Protein AF-A0AAW2YE95-F1 (afdb_monomer)

Radius of gyration: 25.08 Å; Cα contacts (8 Å, |Δi|>4): 98; chains: 1; bounding box: 69×24×57 Å

Foldseek 3Di:
DVVVVVVVVVVVVVVVVVVVVVVVVVVPPPPPDDPLDPVVQVPPPVQPQAAEEEDDDDCVFPVVVCVVPVCCCPDPNVVLVVVNVCQVPGPNYDPDPVSHSYYHYRGGDD

Secondary structure (DSSP, 8-state):
-HHHHHHHHHHHHHHHHHHHHHHHHHHH------TT-TTTTSSS-HHHH--EEE----GGGTHHHHHH-GGGGTSTTHHHHHHHHHHHHSTTEES-GGG-SEEE------

pLDDT: mean 81.04, std 15.97, range [46.75, 97.88]

InterPro domains:
  IPR004263 Exostosin-like [PTHR11062] (40-108)
  IPR040911 Exostosin, GT47 domain [PF03016] (49-110)

Sequence (110 aa):
MRNRRWVFAVVLFLALCLRIEAFKFHRTQRTERISGSAGDVLEDDPVGRLKVFVYELPSKYNKKILQKDPRCLTHMFAAEIYMHRFLLSSAVRTLNPEEADWFYTPVYTT

Solvent-accessible surface area (backbone atoms only — not comparable to full-atom values): 6684 Å² total; per-residue (Å²): 122,70,69,64,56,53,54,53,52,52,53,52,49,51,55,50,52,54,52,50,53,56,53,54,57,67,69,65,73,68,76,80,77,59,89,89,40,75,70,68,53,53,77,83,48,54,89,82,63,46,20,34,22,68,58,90,67,66,50,80,41,30,64,49,46,47,71,74,41,65,59,40,72,78,43,98,47,17,63,57,56,49,48,46,55,47,47,77,72,39,91,42,47,39,90,51,69,92,70,37,74,40,81,45,77,67,67,62,66,133

Mean predicted aligned error: 13.9 Å

Organism: NCBI:txid2727402

Structure (mmCIF, N/CA/C/O backbone):
data_AF-A0AAW2YE95-F1
#
_entry.id   AF-A0AAW2YE95-F1
#
loop_
_atom_site.group_PDB
_atom_site.id
_atom_site.type_symbol
_atom_site.label_atom_id
_atom_site.label_alt_id
_atom_site.label_comp_id
_atom_site.label_asym_id
_atom_site.label_entity_id
_atom_site.label_seq_id
_atom_site.pdbx_PDB_ins_code
_atom_site.Cartn_x
_atom_site.Cartn_y
_atom_site.Cartn_z
_atom_site.occupancy
_atom_site.B_iso_or_equiv
_atom_site.auth_seq_id
_atom_site.auth_comp_id
_atom_site.auth_asym_id
_atom_site.auth_atom_id
_atom_site.pdbx_PDB_model_num
ATOM 1 N N . MET A 1 1 ? 54.456 -7.135 42.064 1.00 54.88 1 MET A N 1
ATOM 2 C CA . MET A 1 1 ? 54.438 -6.979 40.584 1.00 54.88 1 MET A CA 1
ATOM 3 C C . MET A 1 1 ? 53.829 -8.158 39.805 1.00 54.88 1 MET A C 1
ATOM 5 O O . MET A 1 1 ? 53.437 -7.951 38.662 1.00 54.88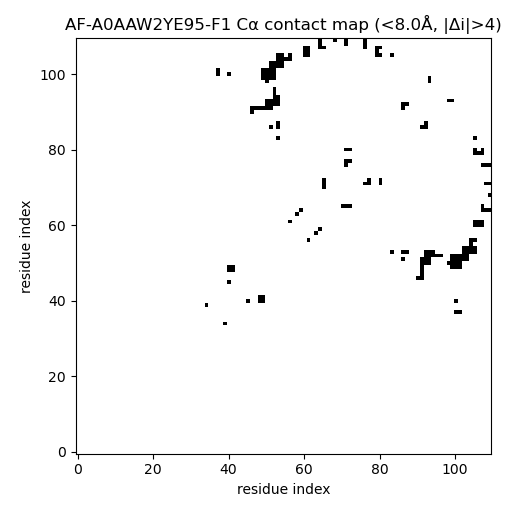 1 MET A O 1
ATOM 9 N N . ARG A 1 2 ? 53.700 -9.368 40.380 1.00 60.50 2 ARG A N 1
ATOM 10 C CA . ARG A 1 2 ? 53.168 -10.560 39.686 1.00 60.50 2 ARG A CA 1
ATOM 11 C C . ARG A 1 2 ? 51.655 -10.491 39.406 1.00 60.50 2 ARG A C 1
ATOM 13 O O . ARG A 1 2 ? 51.249 -10.752 38.284 1.00 60.50 2 ARG A O 1
ATOM 20 N N . ASN A 1 3 ? 50.846 -10.015 40.353 1.00 64.38 3 ASN A N 1
ATOM 21 C CA . ASN A 1 3 ? 49.376 -10.025 40.231 1.00 64.38 3 ASN A CA 1
ATOM 22 C C . ASN A 1 3 ? 48.837 -9.017 39.198 1.00 64.38 3 ASN A C 1
ATOM 24 O O . ASN A 1 3 ? 47.863 -9.299 38.512 1.00 64.38 3 ASN A O 1
ATOM 28 N N . ARG A 1 4 ? 49.513 -7.873 39.013 1.00 69.12 4 ARG A N 1
ATOM 29 C CA . ARG A 1 4 ? 49.098 -6.844 38.043 1.00 69.12 4 ARG A CA 1
ATOM 30 C C . ARG A 1 4 ? 49.212 -7.336 36.595 1.00 69.12 4 ARG A C 1
ATOM 32 O O . ARG A 1 4 ? 48.366 -7.011 35.774 1.00 69.12 4 ARG A O 1
ATOM 39 N N . ARG A 1 5 ? 50.226 -8.156 36.291 1.00 76.25 5 ARG A N 1
ATOM 40 C CA . ARG A 1 5 ? 50.428 -8.739 34.952 1.00 76.25 5 ARG A CA 1
ATOM 41 C C . ARG A 1 5 ? 49.319 -9.721 34.561 1.00 76.25 5 ARG A C 1
ATOM 43 O O . ARG A 1 5 ? 48.896 -9.707 33.413 1.00 76.25 5 ARG A O 1
ATOM 50 N N . TRP A 1 6 ? 48.817 -10.509 35.511 1.00 74.94 6 TRP A N 1
ATOM 51 C CA . TRP A 1 6 ? 47.719 -11.451 35.269 1.00 74.94 6 TRP A CA 1
ATOM 52 C C . TRP A 1 6 ? 46.393 -10.748 34.994 1.00 74.94 6 TRP A C 1
ATOM 54 O O . TRP A 1 6 ? 45.687 -11.132 34.070 1.00 74.94 6 TRP A O 1
ATOM 64 N N . VAL A 1 7 ? 46.094 -9.669 35.724 1.00 83.19 7 VAL A N 1
ATOM 65 C CA . VAL A 1 7 ? 44.888 -8.864 35.473 1.00 83.19 7 VAL A CA 1
ATOM 66 C C . VAL A 1 7 ? 44.914 -8.273 34.062 1.00 83.19 7 VAL A C 1
ATOM 68 O O . VAL A 1 7 ? 43.934 -8.393 33.334 1.00 83.19 7 VAL A O 1
ATOM 71 N N . PHE A 1 8 ? 46.050 -7.712 33.632 1.00 82.38 8 PHE A N 1
ATOM 72 C CA . PHE A 1 8 ? 46.188 -7.207 32.263 1.00 82.38 8 PHE A CA 1
ATOM 73 C C . PHE A 1 8 ? 46.041 -8.309 31.207 1.00 82.38 8 PHE A C 1
ATOM 75 O O . PHE A 1 8 ? 45.382 -8.081 30.198 1.00 82.38 8 PHE A O 1
ATOM 82 N N . ALA A 1 9 ? 46.595 -9.501 31.442 1.00 84.88 9 ALA A N 1
ATOM 83 C CA . ALA A 1 9 ? 46.453 -10.628 30.520 1.00 84.88 9 ALA A CA 1
ATOM 84 C C . ALA A 1 9 ? 44.992 -11.092 30.387 1.00 84.88 9 ALA A C 1
ATOM 86 O O . ALA A 1 9 ? 44.525 -11.323 29.275 1.00 84.88 9 ALA A O 1
ATOM 87 N N . VAL A 1 10 ? 44.252 -11.166 31.499 1.00 86.88 10 VAL A N 1
ATOM 88 C CA . VAL A 1 10 ? 42.831 -11.551 31.506 1.00 86.88 10 VAL A CA 1
ATOM 89 C C . VAL A 1 10 ? 41.967 -10.507 30.797 1.00 86.88 10 VAL A C 1
ATOM 91 O O . VAL A 1 10 ? 41.123 -10.869 29.983 1.00 86.88 10 VAL A O 1
ATOM 94 N N . VAL A 1 11 ? 42.200 -9.214 31.045 1.00 86.12 11 VAL A N 1
ATOM 95 C CA . VAL A 1 11 ? 41.462 -8.131 30.371 1.00 86.12 11 VAL A CA 1
ATOM 96 C C . VAL A 1 11 ? 41.748 -8.121 28.869 1.00 86.12 11 VAL A C 1
ATOM 98 O O . VAL A 1 11 ? 40.819 -7.994 28.073 1.00 86.12 11 VAL A O 1
ATOM 101 N N . LEU A 1 12 ? 43.010 -8.306 28.465 1.00 86.19 12 LEU A N 1
ATOM 102 C CA . LEU A 1 12 ? 43.383 -8.376 27.052 1.00 86.19 12 LEU A CA 1
ATOM 103 C C . LEU A 1 12 ? 42.734 -9.587 26.365 1.00 86.19 12 LEU A C 1
ATOM 105 O O . LEU A 1 12 ? 42.234 -9.461 25.251 1.00 86.19 12 LEU A O 1
ATOM 109 N N . PHE A 1 13 ? 42.699 -10.736 27.045 1.00 84.44 13 PHE A N 1
ATOM 110 C CA . PHE A 1 13 ? 42.062 -11.953 26.547 1.00 84.44 13 PHE A CA 1
ATOM 111 C C . PHE A 1 13 ? 40.546 -11.784 26.394 1.00 84.44 13 PHE A C 1
ATOM 113 O O . PHE A 1 13 ? 40.011 -12.081 25.331 1.00 84.44 13 PHE A O 1
ATOM 120 N N . LEU A 1 14 ? 39.860 -11.220 27.396 1.00 82.19 14 LEU A N 1
ATOM 121 C CA . LEU A 1 14 ? 38.426 -10.918 27.322 1.00 82.19 14 LEU A CA 1
ATOM 122 C C . LEU A 1 14 ? 38.104 -9.930 26.192 1.00 82.19 14 LEU A C 1
ATOM 124 O O . LEU A 1 14 ? 37.151 -10.144 25.446 1.00 82.19 14 LEU A O 1
ATOM 128 N N . ALA A 1 15 ? 38.920 -8.888 26.010 1.00 80.62 15 ALA A N 1
ATOM 129 C CA . ALA A 1 15 ? 38.770 -7.953 24.897 1.00 80.62 15 ALA A CA 1
ATOM 130 C C . ALA A 1 15 ? 38.972 -8.637 23.531 1.00 80.62 15 ALA A C 1
ATOM 132 O O . ALA A 1 15 ? 38.253 -8.328 22.577 1.00 80.62 15 ALA A O 1
ATOM 133 N N . LEU A 1 16 ? 39.908 -9.590 23.437 1.00 78.81 16 LEU A N 1
ATOM 134 C CA . LEU A 1 16 ? 40.109 -10.396 22.232 1.00 78.81 16 LEU A CA 1
ATOM 135 C C . LEU A 1 16 ? 38.909 -11.313 21.958 1.00 78.81 16 LEU A C 1
ATOM 137 O O . LEU A 1 16 ? 38.431 -11.362 20.828 1.00 78.81 16 LEU A O 1
ATOM 141 N N . CYS A 1 17 ? 38.379 -11.989 22.980 1.00 76.69 17 CYS A N 1
ATOM 142 C CA . CYS A 1 17 ? 37.194 -12.839 22.858 1.00 76.69 17 CYS A CA 1
ATOM 143 C C . CYS A 1 17 ? 35.963 -12.042 22.398 1.00 76.69 17 CYS A C 1
ATOM 145 O O . CYS A 1 17 ? 35.274 -12.471 21.476 1.00 76.69 17 CYS A O 1
ATOM 147 N N . LEU A 1 18 ? 35.733 -10.849 22.962 1.00 71.69 18 LEU A N 1
ATOM 148 C CA . LEU A 1 18 ? 34.632 -9.965 22.556 1.00 71.69 18 LEU A CA 1
ATOM 149 C C . LEU A 1 18 ? 34.763 -9.491 21.097 1.00 71.69 18 LEU A C 1
ATOM 151 O O . LEU A 1 18 ? 33.766 -9.399 20.383 1.00 71.69 18 LEU A O 1
ATOM 155 N N . ARG A 1 19 ? 35.988 -9.232 20.619 1.00 68.81 19 ARG A N 1
ATOM 156 C CA . ARG A 1 19 ? 36.253 -8.893 19.208 1.00 68.81 19 ARG A CA 1
ATOM 157 C C . ARG A 1 19 ? 35.948 -10.061 18.265 1.00 68.81 19 ARG A C 1
ATOM 159 O O . ARG A 1 19 ? 35.423 -9.832 17.178 1.00 68.81 19 ARG A O 1
ATOM 166 N N . ILE A 1 20 ? 36.268 -11.291 18.671 1.00 65.88 20 ILE A N 1
ATOM 167 C CA . ILE A 1 20 ? 36.026 -12.502 17.870 1.00 65.88 20 ILE A CA 1
ATOM 168 C C . ILE A 1 20 ? 34.522 -12.786 17.749 1.00 65.88 20 ILE A C 1
ATOM 170 O O . ILE A 1 20 ? 34.047 -13.062 16.647 1.00 65.88 20 ILE A O 1
ATOM 174 N N . GLU A 1 21 ? 33.771 -12.674 18.847 1.00 60.25 21 GLU A N 1
ATOM 175 C CA . GLU A 1 21 ? 32.306 -12.820 18.854 1.00 60.25 21 GLU A CA 1
ATOM 176 C C . GLU A 1 21 ? 31.628 -11.775 17.951 1.00 60.25 21 GLU A C 1
ATOM 178 O O . GLU A 1 21 ? 30.831 -12.128 17.078 1.00 60.25 21 GLU A O 1
ATOM 183 N N . ALA A 1 22 ? 32.020 -10.498 18.057 1.00 59.00 22 ALA A N 1
ATOM 184 C CA . ALA A 1 22 ? 31.486 -9.431 17.206 1.00 59.00 22 ALA A CA 1
ATOM 185 C C . ALA A 1 22 ? 31.770 -9.661 15.706 1.00 59.00 22 ALA A C 1
ATOM 187 O O . ALA A 1 22 ? 30.919 -9.400 14.854 1.00 59.00 22 ALA A O 1
ATOM 188 N N . PHE A 1 23 ? 32.947 -10.198 15.369 1.00 57.16 23 PHE A N 1
ATOM 189 C CA . PHE A 1 23 ? 33.311 -10.518 13.987 1.00 57.16 23 PHE A CA 1
ATOM 190 C C . PHE A 1 23 ? 32.553 -11.741 13.438 1.00 57.16 23 PHE A C 1
ATOM 192 O O . PHE A 1 23 ? 32.133 -11.739 12.278 1.00 57.16 23 PHE A O 1
ATOM 199 N N . LYS A 1 24 ? 32.325 -12.776 14.262 1.00 58.84 24 LYS A N 1
ATOM 200 C CA . LYS A 1 24 ? 31.495 -13.937 13.890 1.00 58.84 24 LYS A CA 1
ATOM 201 C C . LYS A 1 24 ? 30.043 -13.542 13.626 1.00 58.84 24 LYS A C 1
ATOM 203 O O . LYS A 1 24 ? 29.453 -14.033 12.661 1.00 58.84 24 LYS A O 1
ATOM 208 N N . PHE A 1 25 ? 29.489 -12.639 14.436 1.00 50.25 25 PHE A N 1
ATOM 209 C CA . PHE A 1 25 ? 28.122 -12.153 14.260 1.00 50.25 25 PHE A CA 1
ATOM 210 C C . PHE A 1 25 ? 27.943 -11.441 12.911 1.00 50.25 25 PHE A C 1
ATOM 212 O O . PHE A 1 25 ? 27.003 -11.740 12.176 1.00 50.25 25 PHE A O 1
ATOM 219 N N . HIS A 1 26 ? 28.903 -10.600 12.508 1.00 51.84 26 HIS A N 1
ATOM 220 C CA . HIS A 1 26 ? 28.824 -9.889 11.229 1.00 51.84 26 HIS A CA 1
ATOM 221 C C . HIS A 1 26 ? 28.878 -10.826 10.005 1.00 51.84 26 HIS A C 1
ATOM 223 O O . HIS A 1 26 ? 28.259 -10.542 8.980 1.00 51.84 26 HIS A O 1
ATOM 229 N N . ARG A 1 27 ? 29.583 -11.963 10.091 1.00 51.00 27 ARG A N 1
ATOM 230 C CA . ARG A 1 27 ? 29.732 -12.897 8.958 1.00 51.00 27 ARG A CA 1
ATOM 231 C C . ARG A 1 27 ? 28.537 -13.844 8.764 1.00 51.00 27 ARG A C 1
ATOM 233 O O . ARG A 1 27 ? 28.473 -14.512 7.736 1.00 51.00 27 ARG A O 1
ATOM 240 N N . THR A 1 28 ? 27.607 -13.910 9.721 1.00 49.69 28 THR A N 1
ATOM 241 C CA . THR A 1 28 ? 26.529 -14.923 9.733 1.00 49.69 28 THR A CA 1
ATOM 242 C C . THR A 1 28 ? 25.191 -14.413 9.184 1.00 49.69 28 THR A C 1
ATOM 244 O O . THR A 1 28 ? 24.319 -15.219 8.877 1.00 49.69 28 THR A O 1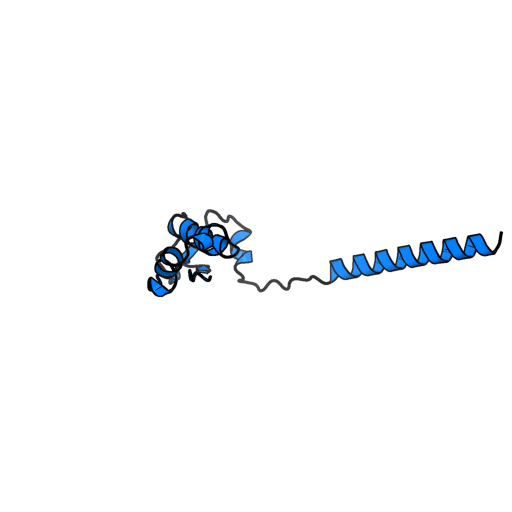
ATOM 247 N N . GLN A 1 29 ? 25.029 -13.111 8.924 1.00 48.34 29 GLN A N 1
ATOM 248 C CA . GLN A 1 29 ? 23.955 -12.646 8.035 1.00 48.34 29 GLN A CA 1
ATOM 249 C C . GLN A 1 29 ? 24.384 -12.770 6.571 1.00 48.34 29 GLN A C 1
ATOM 251 O O . GLN A 1 29 ? 24.612 -11.788 5.870 1.00 48.34 29 GLN A O 1
ATOM 256 N N . ARG A 1 30 ? 24.493 -14.008 6.084 1.00 46.75 30 ARG A N 1
ATOM 257 C CA . ARG A 1 30 ? 24.340 -14.249 4.651 1.00 46.75 30 ARG A CA 1
ATOM 258 C C . ARG A 1 30 ? 22.837 -14.298 4.400 1.00 46.75 30 ARG A C 1
ATOM 260 O O . ARG A 1 30 ? 22.220 -15.343 4.564 1.00 46.75 30 ARG A O 1
ATOM 267 N N . THR A 1 31 ? 22.243 -13.160 4.061 1.00 56.50 31 THR A N 1
ATOM 268 C CA . THR A 1 31 ? 20.900 -13.139 3.482 1.00 56.50 31 THR A CA 1
ATOM 269 C C . THR A 1 31 ? 21.004 -13.898 2.165 1.00 56.50 31 THR A C 1
ATOM 271 O O . THR A 1 31 ? 21.616 -13.408 1.215 1.00 56.50 31 THR A O 1
ATOM 274 N N . GLU A 1 32 ? 20.529 -15.140 2.127 1.00 57.59 32 GLU A N 1
ATOM 275 C CA . GLU A 1 32 ? 20.426 -15.882 0.875 1.00 57.59 32 GLU A CA 1
ATOM 276 C C . GLU A 1 32 ? 19.448 -15.114 -0.015 1.00 57.59 32 GLU A C 1
ATOM 278 O O . GLU A 1 32 ? 18.247 -15.065 0.249 1.00 57.59 32 GLU A O 1
ATOM 283 N N . ARG A 1 33 ? 19.982 -14.404 -1.016 1.00 57.88 33 ARG A N 1
ATOM 284 C CA . ARG A 1 33 ? 19.150 -13.726 -2.005 1.00 57.88 33 ARG A CA 1
ATOM 285 C C . ARG A 1 33 ? 18.509 -14.800 -2.870 1.00 57.88 33 ARG A C 1
ATOM 287 O O . ARG A 1 33 ? 19.200 -15.577 -3.526 1.00 57.88 33 ARG A O 1
ATOM 294 N N . ILE A 1 34 ? 17.185 -14.832 -2.849 1.00 63.62 34 ILE A N 1
ATOM 295 C CA . ILE A 1 34 ? 16.397 -15.633 -3.775 1.00 63.62 34 ILE A CA 1
ATOM 296 C C . ILE A 1 34 ? 16.409 -14.873 -5.098 1.00 63.62 34 ILE A C 1
ATOM 298 O O . ILE A 1 34 ? 15.911 -13.753 -5.156 1.00 63.62 34 ILE A O 1
ATOM 302 N N . SER A 1 35 ? 17.011 -15.460 -6.130 1.00 60.41 35 SER A N 1
ATOM 303 C CA . SER A 1 35 ? 16.979 -14.889 -7.478 1.00 60.41 35 SER A CA 1
ATOM 304 C C . SER A 1 35 ? 15.525 -14.769 -7.947 1.00 60.41 35 SER A C 1
ATOM 306 O O . SER A 1 35 ? 14.767 -15.735 -7.845 1.00 60.41 35 SER A O 1
ATOM 308 N N . GLY A 1 36 ? 15.134 -13.578 -8.406 1.00 62.69 36 GLY A N 1
ATOM 309 C CA . GLY A 1 36 ? 13.746 -13.228 -8.727 1.00 62.69 36 GLY A CA 1
ATOM 310 C C . GLY A 1 36 ? 12.965 -12.620 -7.555 1.00 62.69 36 GLY A C 1
ATOM 311 O O . GLY A 1 36 ? 11.742 -12.525 -7.615 1.00 62.69 36 GLY A O 1
ATOM 312 N N . SER A 1 37 ? 13.643 -12.229 -6.471 1.00 66.75 37 SER A N 1
ATOM 313 C CA . SER A 1 37 ? 13.023 -11.507 -5.355 1.00 66.75 37 SER A CA 1
ATOM 314 C C . SER A 1 37 ? 12.756 -10.045 -5.720 1.00 66.75 37 SER A C 1
ATOM 316 O O . SER A 1 37 ? 13.457 -9.460 -6.539 1.00 66.75 37 SER A O 1
ATOM 318 N N . ALA A 1 38 ? 11.797 -9.407 -5.043 1.00 62.84 38 ALA A N 1
ATOM 319 C CA . ALA A 1 38 ? 11.465 -7.990 -5.226 1.00 62.84 38 ALA A CA 1
ATOM 320 C C . ALA A 1 38 ? 12.674 -7.040 -5.065 1.00 62.84 38 ALA A C 1
ATOM 322 O O . ALA A 1 38 ? 12.668 -5.939 -5.607 1.00 62.84 38 ALA A O 1
ATOM 323 N N . GLY A 1 39 ? 13.721 -7.465 -4.344 1.00 61.75 39 GLY A N 1
ATOM 324 C CA . GLY A 1 39 ? 14.978 -6.719 -4.230 1.00 61.75 39 GLY A CA 1
ATOM 325 C C . GLY A 1 39 ? 15.759 -6.605 -5.545 1.00 61.75 39 GLY A C 1
ATOM 326 O O . GLY A 1 39 ? 16.405 -5.584 -5.760 1.00 61.75 39 GLY A O 1
ATOM 327 N N . ASP A 1 40 ? 15.639 -7.589 -6.441 1.00 65.06 40 ASP A N 1
ATOM 328 C CA . ASP A 1 40 ? 16.338 -7.616 -7.733 1.00 65.06 40 ASP A CA 1
ATOM 329 C C . ASP A 1 40 ? 15.739 -6.589 -8.721 1.00 65.06 40 ASP A C 1
ATOM 331 O O . ASP A 1 40 ? 16.413 -6.127 -9.636 1.00 65.06 40 ASP A O 1
ATOM 335 N N . VAL A 1 41 ? 14.482 -6.173 -8.515 1.00 63.47 41 VAL A N 1
ATOM 336 C CA . VAL A 1 41 ? 13.781 -5.167 -9.341 1.00 63.47 41 VAL A CA 1
ATOM 337 C C . VAL A 1 41 ? 14.291 -3.742 -9.068 1.00 63.47 41 VAL A C 1
ATOM 339 O O . VAL A 1 41 ? 14.162 -2.856 -9.912 1.00 63.47 41 VAL A O 1
ATOM 342 N N . LEU A 1 42 ? 14.881 -3.506 -7.891 1.00 61.56 42 LEU A N 1
ATOM 343 C CA . LEU A 1 42 ? 15.281 -2.175 -7.421 1.00 61.56 42 LEU A CA 1
ATOM 344 C C . LEU A 1 42 ? 16.735 -1.798 -7.756 1.00 61.56 42 LEU A C 1
ATOM 346 O O . LEU A 1 42 ? 17.077 -0.623 -7.625 1.00 61.56 42 LEU A O 1
ATOM 350 N N . GLU A 1 43 ? 17.591 -2.750 -8.153 1.00 58.81 43 GLU A N 1
ATOM 351 C CA . GLU A 1 43 ? 19.041 -2.518 -8.306 1.00 58.81 43 GLU A CA 1
ATOM 352 C C . GLU A 1 43 ? 19.430 -1.768 -9.603 1.00 58.81 43 GLU A C 1
ATOM 354 O O . GLU A 1 43 ? 20.495 -1.154 -9.626 1.00 58.81 43 GLU A O 1
ATOM 359 N N . ASP A 1 44 ? 18.567 -1.713 -10.631 1.00 56.59 44 ASP A N 1
ATOM 360 C CA . ASP A 1 4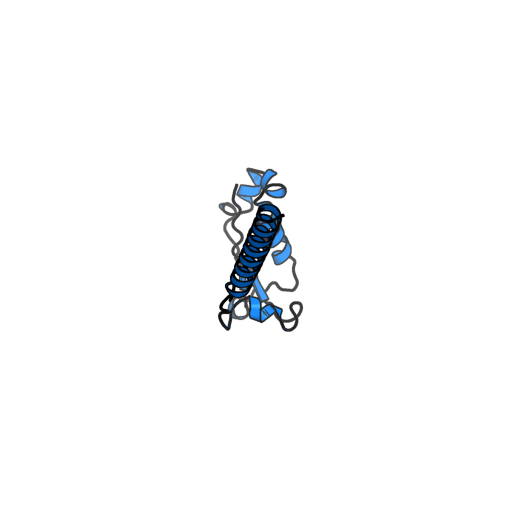4 ? 18.956 -1.178 -11.955 1.00 56.59 44 ASP A CA 1
ATOM 361 C C . ASP A 1 44 ? 18.409 0.219 -12.322 1.00 56.59 44 ASP A C 1
ATOM 363 O O . ASP A 1 44 ? 19.075 0.943 -13.054 1.00 56.59 44 ASP A O 1
ATOM 367 N N . ASP A 1 45 ? 17.212 0.599 -11.866 1.00 57.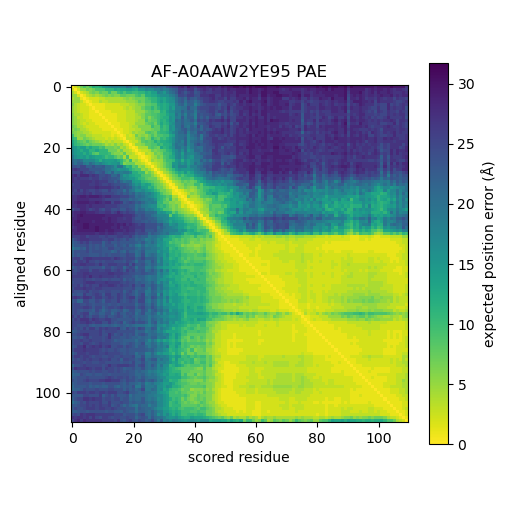41 45 ASP A N 1
ATOM 368 C CA . ASP A 1 45 ? 16.579 1.931 -12.001 1.00 57.41 45 ASP A CA 1
ATOM 369 C C . ASP A 1 45 ? 15.137 1.800 -11.465 1.00 57.41 45 ASP A C 1
ATOM 371 O O . ASP A 1 45 ? 14.240 1.334 -12.184 1.00 57.41 45 ASP A O 1
ATOM 375 N N . PRO A 1 46 ? 14.876 2.155 -1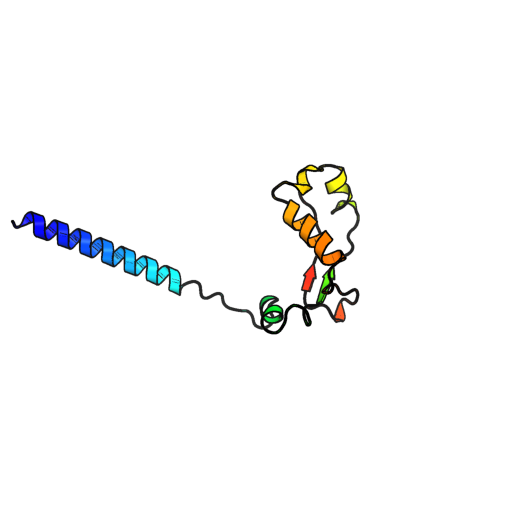0.195 1.00 56.56 46 PRO A N 1
ATOM 376 C CA . PRO A 1 46 ? 13.585 1.889 -9.567 1.00 56.56 46 PRO A CA 1
ATOM 377 C C . PRO A 1 46 ? 12.448 2.740 -10.150 1.00 56.56 46 PRO A C 1
ATOM 379 O O . PRO A 1 46 ? 11.281 2.401 -9.960 1.00 56.56 46 PRO A O 1
ATOM 382 N N . VAL A 1 47 ? 12.762 3.840 -10.845 1.00 57.28 47 VAL A N 1
ATOM 383 C CA . VAL A 1 47 ? 11.765 4.791 -11.357 1.00 57.28 47 VAL A CA 1
ATOM 384 C C . VAL A 1 47 ? 11.202 4.342 -12.714 1.00 57.28 47 VAL A C 1
ATOM 386 O O . VAL A 1 47 ? 10.106 4.762 -13.080 1.00 57.28 47 VAL A O 1
ATOM 389 N N . GLY A 1 48 ? 11.896 3.452 -13.433 1.00 62.84 48 GLY A N 1
ATOM 390 C CA . GLY A 1 48 ? 11.500 3.005 -14.774 1.00 62.84 48 GLY A CA 1
ATOM 391 C C . GLY A 1 48 ? 11.015 1.558 -14.894 1.00 62.84 48 GLY A C 1
ATOM 392 O O . GLY A 1 48 ? 10.393 1.225 -15.904 1.00 62.84 48 GLY A O 1
ATOM 393 N N . ARG A 1 49 ? 11.299 0.689 -13.913 1.00 76.38 49 ARG A N 1
ATOM 394 C CA . ARG A 1 49 ? 11.050 -0.762 -14.052 1.00 76.38 49 ARG A CA 1
ATOM 395 C C . ARG A 1 49 ? 9.996 -1.322 -13.111 1.00 76.38 49 ARG A C 1
ATOM 397 O O . ARG A 1 49 ? 9.239 -2.173 -13.550 1.00 76.38 49 ARG A O 1
ATOM 404 N N . LEU A 1 50 ? 9.917 -0.843 -11.870 1.00 87.69 50 LEU A N 1
ATOM 405 C CA . LEU A 1 50 ? 9.001 -1.420 -10.889 1.00 87.69 50 LEU A CA 1
ATOM 406 C C . LEU A 1 50 ? 7.542 -1.129 -11.258 1.00 87.69 50 LEU A C 1
ATOM 408 O O . LEU A 1 50 ? 7.113 0.027 -11.257 1.00 87.69 50 LEU A O 1
ATOM 412 N N . LYS A 1 51 ? 6.764 -2.188 -11.477 1.00 92.94 51 LYS A N 1
ATOM 413 C CA . LYS A 1 51 ? 5.311 -2.130 -11.629 1.00 92.94 51 LYS A CA 1
ATOM 414 C C . LYS A 1 51 ? 4.614 -2.800 -10.453 1.00 92.94 51 LYS A C 1
ATOM 416 O O . LYS A 1 51 ? 4.755 -3.996 -10.210 1.00 92.94 51 LYS A O 1
ATOM 421 N N . VAL A 1 52 ? 3.816 -2.023 -9.728 1.00 94.75 52 VAL A N 1
ATOM 422 C CA . VAL A 1 52 ? 3.076 -2.473 -8.546 1.00 94.75 52 VAL A CA 1
ATOM 423 C C . VAL A 1 52 ? 1.588 -2.551 -8.854 1.00 94.75 52 VAL A C 1
ATOM 425 O O . VAL A 1 52 ? 0.958 -1.538 -9.163 1.00 94.75 52 VAL A O 1
ATOM 428 N N . PHE A 1 53 ? 1.002 -3.736 -8.725 1.00 97.38 53 PHE A N 1
ATOM 429 C CA . PHE A 1 53 ? -0.444 -3.913 -8.790 1.00 97.38 53 PHE A CA 1
ATOM 430 C C . PHE A 1 53 ? -1.043 -3.834 -7.385 1.00 97.38 53 PHE A C 1
ATOM 432 O O . PHE A 1 53 ? -0.668 -4.586 -6.484 1.00 97.38 53 PHE A O 1
ATOM 439 N N . VAL A 1 54 ? -1.991 -2.917 -7.193 1.00 97.88 54 VAL A N 1
ATOM 440 C CA . VAL A 1 54 ? -2.671 -2.705 -5.908 1.00 97.88 54 VAL A CA 1
ATOM 441 C C . VAL A 1 54 ? -4.076 -3.289 -5.978 1.00 97.88 54 VAL A C 1
ATOM 443 O O . VAL A 1 54 ? -4.891 -2.832 -6.780 1.00 97.88 54 VAL A O 1
ATOM 446 N N . TYR A 1 55 ? -4.380 -4.256 -5.110 1.00 97.44 55 TYR A N 1
ATOM 447 C CA . TYR A 1 55 ? -5.711 -4.856 -5.046 1.00 97.44 55 TYR A CA 1
ATOM 448 C C . TYR A 1 55 ? -6.761 -3.872 -4.530 1.00 97.44 55 TYR A C 1
ATOM 450 O O . TYR A 1 55 ? -6.606 -3.251 -3.474 1.00 97.44 55 TYR A O 1
ATOM 458 N N . GLU A 1 56 ? -7.893 -3.802 -5.229 1.00 95.88 56 GLU A N 1
ATOM 459 C CA . GLU A 1 56 ? -9.079 -3.126 -4.721 1.00 95.88 56 GLU A CA 1
ATOM 460 C C . GLU A 1 56 ? -9.849 -4.057 -3.776 1.00 95.88 56 GLU A C 1
ATOM 462 O O . GLU A 1 56 ? -10.485 -5.026 -4.188 1.00 95.88 56 GLU A O 1
ATOM 467 N N . LEU A 1 57 ? -9.782 -3.763 -2.477 1.00 96.19 57 LEU A N 1
ATOM 468 C CA . LEU A 1 57 ? -10.484 -4.528 -1.450 1.00 96.19 57 LEU A CA 1
ATOM 469 C C . LEU A 1 57 ? -11.824 -3.886 -1.066 1.00 96.19 57 LEU A C 1
ATOM 471 O O . LEU A 1 57 ? -11.945 -2.655 -1.055 1.00 96.19 57 LEU A O 1
ATOM 475 N N . PRO A 1 58 ? -12.810 -4.688 -0.616 1.00 97.38 58 PRO A N 1
ATOM 476 C CA . PRO A 1 58 ? -14.014 -4.164 0.013 1.00 97.38 58 PRO A CA 1
ATOM 477 C C . PRO A 1 58 ? -13.688 -3.197 1.158 1.00 97.38 58 PRO A C 1
ATOM 479 O O . PRO A 1 58 ? -12.850 -3.485 2.013 1.00 97.38 58 PRO A O 1
ATOM 482 N N . SER A 1 59 ? -14.429 -2.089 1.242 1.00 95.81 59 SER A N 1
ATOM 483 C CA . SER A 1 59 ? -14.179 -0.991 2.199 1.00 95.81 59 SER A CA 1
ATOM 484 C C . SER A 1 59 ? -14.078 -1.409 3.672 1.00 95.81 59 SER A C 1
ATOM 486 O O . SER A 1 59 ? -13.467 -0.690 4.464 1.00 95.81 59 SER A O 1
ATOM 488 N N . LYS A 1 60 ? -14.646 -2.565 4.050 1.00 95.56 60 LYS A N 1
ATOM 489 C CA . LYS A 1 60 ? -14.540 -3.144 5.400 1.00 95.56 60 LYS A CA 1
ATOM 490 C C . LYS A 1 60 ? -13.102 -3.462 5.827 1.00 95.56 60 LYS A C 1
ATOM 492 O O . LYS A 1 60 ? -12.860 -3.508 7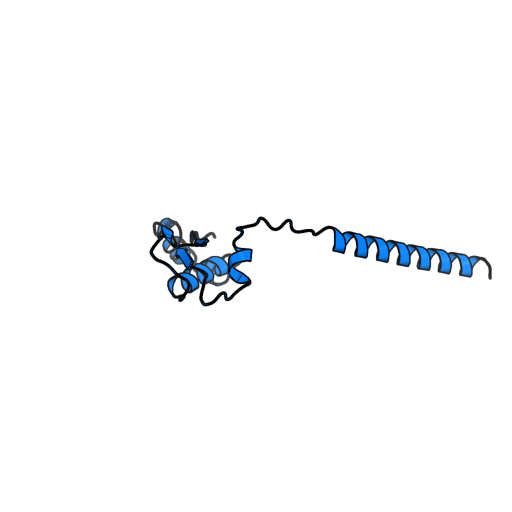.023 1.00 95.56 60 LYS A O 1
ATOM 497 N N . TYR A 1 61 ? -12.178 -3.645 4.882 1.00 95.31 61 TYR A N 1
ATOM 498 C CA . TYR A 1 61 ? -10.770 -3.959 5.152 1.00 95.31 61 TYR A CA 1
ATOM 499 C C . TYR A 1 61 ? -9.852 -2.730 5.174 1.00 95.31 61 TYR A C 1
ATOM 501 O O . TYR A 1 61 ? -8.689 -2.856 5.535 1.00 95.31 61 TYR A O 1
ATOM 509 N N . ASN A 1 62 ? -10.342 -1.547 4.786 1.00 94.69 62 ASN A N 1
ATOM 510 C CA . ASN A 1 62 ? -9.527 -0.331 4.759 1.00 94.69 62 ASN A CA 1
ATOM 511 C C . ASN A 1 62 ? -10.320 0.922 5.169 1.00 94.69 62 ASN A C 1
ATOM 513 O O . ASN A 1 62 ? -10.287 1.338 6.325 1.00 94.69 62 ASN A O 1
ATOM 517 N N . LYS A 1 63 ? -11.086 1.522 4.256 1.00 93.81 63 LYS A N 1
ATOM 518 C CA . LYS A 1 63 ? -11.771 2.812 4.418 1.00 93.81 63 LYS A CA 1
ATOM 519 C C . LYS A 1 63 ? -12.647 2.857 5.676 1.00 93.81 63 LYS A C 1
ATOM 521 O O . LYS A 1 63 ? -12.591 3.839 6.408 1.00 93.81 63 LYS A O 1
ATOM 526 N N . LYS A 1 64 ? -13.405 1.792 5.967 1.00 95.44 64 LYS A N 1
ATOM 527 C CA . LYS A 1 64 ? -14.273 1.719 7.157 1.00 95.44 64 LYS A CA 1
ATOM 528 C C . LYS A 1 64 ? -13.489 1.606 8.465 1.00 95.44 64 LYS A C 1
ATOM 530 O O . LYS A 1 64 ? -13.959 2.093 9.485 1.00 95.44 64 LYS A O 1
ATOM 535 N N . ILE A 1 65 ? -12.307 0.993 8.440 1.00 93.44 65 ILE A N 1
ATOM 536 C CA . ILE A 1 65 ? -11.433 0.881 9.616 1.00 93.44 65 ILE A CA 1
ATOM 537 C C . ILE A 1 65 ? -10.901 2.263 9.983 1.00 93.44 65 ILE A C 1
ATOM 539 O O . ILE A 1 65 ? -11.024 2.681 11.127 1.00 93.44 65 ILE A O 1
ATOM 543 N N . LEU A 1 66 ? -10.437 3.015 8.983 1.00 91.88 66 LEU A N 1
ATOM 544 C CA . LEU A 1 66 ? -9.989 4.391 9.175 1.00 91.88 66 LEU A CA 1
ATOM 545 C C . LEU A 1 66 ? -11.124 5.328 9.634 1.00 91.88 66 LEU A C 1
ATOM 547 O O . LEU A 1 66 ? -10.899 6.217 10.447 1.00 91.88 66 LEU A O 1
ATOM 551 N N . GLN A 1 67 ? -12.344 5.134 9.125 1.00 93.62 67 GLN A N 1
ATOM 552 C CA . GLN A 1 67 ? -13.521 5.880 9.593 1.00 93.62 67 GLN A CA 1
ATOM 553 C C . GLN A 1 67 ? -13.874 5.551 11.049 1.00 93.62 67 GLN A C 1
ATOM 555 O O . GLN A 1 67 ? -14.317 6.431 11.781 1.00 93.62 67 GLN A O 1
ATOM 560 N N . LYS A 1 68 ? -13.695 4.290 11.459 1.00 94.38 68 LYS A N 1
ATOM 561 C CA . LYS A 1 68 ? -13.971 3.825 12.821 1.00 94.38 68 LYS A CA 1
ATOM 562 C C . LYS A 1 68 ? -12.919 4.313 13.818 1.00 94.38 68 LYS A C 1
ATOM 564 O O . LYS A 1 68 ? -1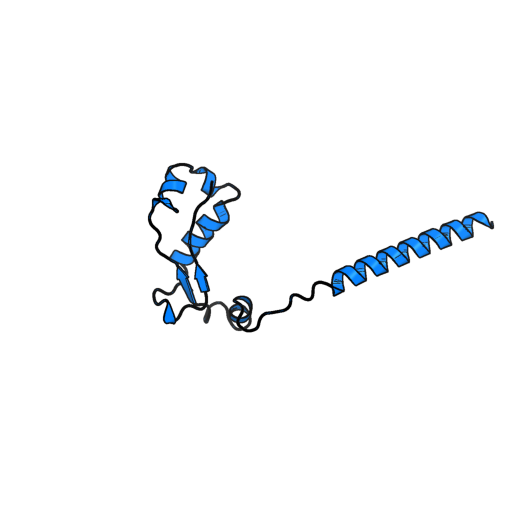3.286 4.679 14.929 1.00 94.38 68 LYS A O 1
ATOM 569 N N . ASP A 1 69 ? -11.642 4.305 13.437 1.00 92.44 69 ASP A N 1
ATOM 570 C CA . ASP A 1 69 ? -10.532 4.740 14.288 1.00 92.44 69 ASP A CA 1
ATOM 571 C C . ASP A 1 69 ? -9.537 5.641 13.527 1.00 92.44 69 ASP A C 1
ATOM 573 O O . ASP A 1 69 ? -8.610 5.161 12.867 1.00 92.44 69 ASP A O 1
ATOM 577 N N . PRO A 1 70 ? -9.684 6.975 13.633 1.00 91.00 70 PRO A N 1
ATOM 578 C CA . PRO A 1 70 ? -8.780 7.925 12.985 1.00 91.00 70 PRO A CA 1
ATOM 579 C C . PRO A 1 70 ? -7.328 7.867 13.483 1.00 91.00 70 PRO A C 1
ATOM 581 O O . PRO A 1 70 ? -6.427 8.345 12.791 1.00 91.00 70 PRO A O 1
ATOM 584 N N . ARG A 1 71 ? -7.065 7.275 14.659 1.00 90.62 71 ARG A N 1
ATOM 585 C CA . ARG A 1 71 ? -5.708 7.168 15.227 1.00 90.62 71 ARG A CA 1
ATOM 586 C C . ARG A 1 71 ? -4.802 6.274 14.387 1.00 90.62 71 ARG A C 1
ATOM 588 O O . ARG A 1 71 ? -3.583 6.400 14.466 1.00 90.62 71 ARG A O 1
ATOM 595 N N . CYS A 1 72 ? -5.370 5.430 13.524 1.00 90.19 72 CYS A N 1
ATOM 596 C CA . CYS A 1 72 ? -4.608 4.645 12.557 1.00 90.19 72 CYS A CA 1
ATOM 597 C C . CYS A 1 72 ? -3.723 5.515 11.643 1.00 90.19 72 CYS A C 1
ATOM 599 O O . CYS A 1 72 ? -2.782 4.989 11.069 1.00 90.19 72 CYS A O 1
ATOM 601 N N . LEU A 1 73 ? -3.973 6.829 11.524 1.00 91.62 73 LEU A N 1
ATOM 602 C CA . LEU A 1 73 ? -3.131 7.766 10.760 1.00 91.62 73 LEU A CA 1
ATOM 603 C C . LEU A 1 73 ? -1.844 8.199 11.469 1.00 91.62 73 LEU A C 1
ATOM 605 O O . LEU A 1 73 ? -0.959 8.763 10.824 1.00 91.62 73 LEU A O 1
ATOM 609 N N . THR A 1 74 ? -1.755 7.989 12.780 1.00 91.38 74 THR A N 1
ATOM 610 C CA . THR A 1 74 ? -0.636 8.455 13.612 1.00 91.38 74 THR A CA 1
ATOM 611 C C . THR A 1 74 ? -0.009 7.346 14.456 1.00 91.38 74 THR A C 1
ATOM 613 O O . THR A 1 74 ? 1.071 7.539 15.004 1.00 91.38 74 THR A O 1
ATOM 616 N N . HIS A 1 75 ? -0.662 6.188 14.562 1.00 87.75 75 HIS A N 1
ATOM 617 C CA . HIS A 1 75 ? -0.188 5.039 15.331 1.00 87.75 75 HIS A CA 1
ATOM 618 C C . HIS A 1 75 ? 0.690 4.081 14.495 1.00 87.75 75 HIS A C 1
ATOM 620 O O . HIS A 1 75 ? 0.965 4.323 13.322 1.00 87.75 75 HIS A O 1
ATOM 626 N N . MET A 1 76 ? 1.095 2.952 15.088 1.00 86.62 76 MET A N 1
ATOM 627 C CA . MET A 1 76 ? 1.954 1.907 14.502 1.00 86.62 76 MET A CA 1
ATOM 628 C C . MET A 1 76 ? 1.514 1.410 13.108 1.00 86.62 76 MET A C 1
ATOM 630 O O . MET A 1 76 ? 2.348 0.955 12.332 1.00 86.62 76 MET A O 1
ATOM 634 N N . PHE A 1 77 ? 0.228 1.530 12.763 1.00 84.00 77 PHE A N 1
ATOM 635 C CA . PHE A 1 77 ? -0.336 1.079 11.481 1.00 84.00 77 PHE A CA 1
ATOM 636 C C . PHE A 1 77 ? -0.431 2.174 10.409 1.00 84.00 77 PHE A C 1
ATOM 638 O O . PHE A 1 77 ? -0.889 1.916 9.297 1.00 84.00 77 PHE A O 1
ATOM 645 N N . ALA A 1 78 ? 0.024 3.392 10.709 1.00 92.94 78 ALA A N 1
ATOM 646 C CA . ALA A 1 78 ? -0.030 4.510 9.775 1.00 92.94 78 ALA A CA 1
ATOM 647 C C . ALA A 1 78 ? 0.790 4.260 8.506 1.00 92.94 78 ALA A C 1
ATOM 649 O O . ALA A 1 78 ? 0.381 4.681 7.424 1.00 92.94 78 ALA A O 1
ATOM 650 N N . ALA A 1 79 ? 1.908 3.536 8.626 1.00 93.44 79 ALA A N 1
ATOM 651 C CA . ALA A 1 79 ? 2.772 3.193 7.501 1.00 93.44 79 ALA A CA 1
ATOM 652 C C . ALA A 1 79 ? 1.996 2.504 6.368 1.00 93.44 79 ALA A C 1
ATOM 654 O O . ALA A 1 79 ? 2.120 2.911 5.219 1.00 93.44 79 ALA A O 1
ATOM 655 N N . GLU A 1 80 ?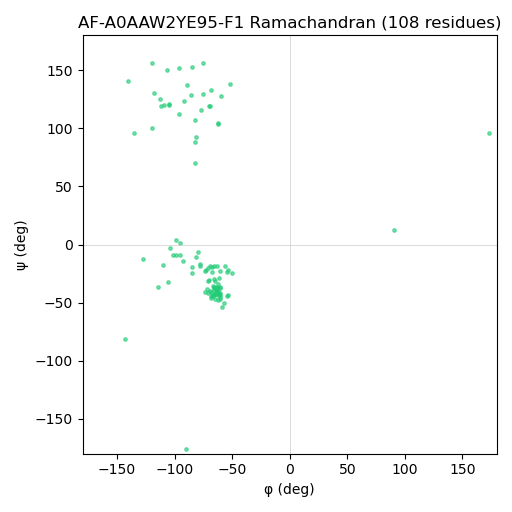 1.127 1.546 6.694 1.00 93.69 80 GLU A N 1
ATOM 656 C CA . GLU A 1 80 ? 0.311 0.824 5.712 1.00 93.69 80 GLU A CA 1
ATOM 657 C C . GLU A 1 80 ? -0.673 1.758 4.989 1.00 93.69 80 GLU A C 1
ATOM 659 O O . GLU A 1 80 ? -0.832 1.712 3.771 1.00 93.69 80 GLU A O 1
ATOM 664 N N . ILE A 1 81 ? -1.291 2.688 5.722 1.00 95.12 81 ILE A N 1
ATOM 665 C CA . ILE A 1 81 ? -2.218 3.666 5.137 1.00 95.12 81 ILE A CA 1
ATOM 666 C C . ILE A 1 81 ? -1.481 4.618 4.192 1.00 95.12 81 ILE A C 1
ATOM 668 O O . ILE A 1 81 ? -1.987 4.936 3.111 1.00 95.12 81 ILE A O 1
ATOM 672 N N . TYR A 1 82 ? -0.296 5.084 4.589 1.00 95.19 82 TYR A N 1
ATOM 673 C CA . TYR A 1 82 ? 0.517 5.963 3.756 1.00 95.19 82 TYR A CA 1
ATOM 674 C C . TYR A 1 82 ? 1.074 5.231 2.536 1.00 95.19 82 TYR A C 1
ATOM 676 O O . TYR A 1 82 ? 1.024 5.801 1.450 1.00 95.19 82 TYR A O 1
ATOM 684 N N . MET A 1 83 ? 1.513 3.977 2.672 1.00 95.56 83 MET A N 1
ATOM 685 C CA . MET A 1 83 ? 1.954 3.154 1.541 1.00 95.56 83 MET A CA 1
ATOM 686 C C . MET A 1 83 ? 0.832 2.912 0.545 1.00 95.56 83 MET A C 1
ATOM 688 O O . MET A 1 83 ? 1.016 3.181 -0.640 1.00 95.56 83 MET A O 1
ATOM 692 N N . HIS A 1 84 ? -0.358 2.529 1.004 1.00 96.38 84 HIS A N 1
ATOM 693 C CA . HIS A 1 84 ? -1.509 2.388 0.122 1.00 96.38 84 HIS A CA 1
ATOM 694 C C . HIS A 1 84 ? -1.823 3.684 -0.632 1.00 96.38 84 HIS A C 1
ATOM 696 O O . HIS A 1 84 ? -1.938 3.670 -1.856 1.00 96.38 84 HIS A O 1
ATOM 702 N N . ARG A 1 85 ? -1.927 4.820 0.067 1.00 95.50 85 ARG A N 1
ATOM 703 C CA . ARG A 1 85 ? -2.225 6.115 -0.570 1.00 95.50 85 ARG A CA 1
ATOM 704 C C . ARG A 1 85 ? -1.138 6.540 -1.552 1.00 95.50 85 ARG A C 1
ATOM 706 O O . ARG A 1 85 ? -1.468 6.988 -2.644 1.00 95.50 85 ARG A O 1
ATOM 713 N N . PHE A 1 86 ? 0.125 6.371 -1.171 1.00 95.44 86 PHE A N 1
ATOM 714 C CA . PHE A 1 86 ? 1.272 6.660 -2.020 1.00 95.44 86 PHE A CA 1
ATOM 715 C C . PHE A 1 86 ? 1.215 5.831 -3.303 1.00 95.44 86 PHE A C 1
ATOM 717 O O . PHE A 1 86 ? 1.195 6.412 -4.386 1.00 95.44 86 PHE A O 1
ATOM 724 N N . LEU A 1 87 ? 1.088 4.504 -3.187 1.00 95.31 87 LEU A N 1
ATOM 725 C CA . LEU A 1 87 ? 1.023 3.593 -4.329 1.00 95.31 87 LEU A CA 1
ATOM 726 C C . LEU A 1 87 ? -0.172 3.883 -5.240 1.00 95.31 87 LEU A C 1
ATOM 728 O O . LEU A 1 87 ? -0.038 3.811 -6.452 1.00 95.31 87 LEU A O 1
ATOM 732 N N . LEU A 1 88 ? -1.335 4.271 -4.705 1.00 95.31 88 LEU A N 1
ATOM 733 C CA . LEU A 1 88 ? -2.474 4.646 -5.552 1.00 95.31 88 LEU A CA 1
ATOM 734 C C . LEU A 1 88 ? -2.182 5.849 -6.464 1.00 95.31 88 LEU A C 1
ATOM 736 O O . LEU A 1 88 ? -2.791 5.931 -7.532 1.00 95.31 88 LEU A O 1
ATOM 740 N N . SER A 1 89 ? -1.290 6.747 -6.034 1.00 92.62 89 SER A N 1
ATOM 741 C CA . SER A 1 89 ? -0.900 7.984 -6.729 1.00 92.62 89 SER A CA 1
ATOM 742 C C . SER A 1 89 ? 0.464 7.924 -7.427 1.00 92.62 89 SER A C 1
ATOM 744 O O . SER A 1 89 ? 0.871 8.906 -8.044 1.00 92.62 89 SER A O 1
ATOM 746 N N . SER A 1 90 ? 1.197 6.817 -7.301 1.00 92.31 90 SER A N 1
ATOM 747 C CA . SER A 1 90 ? 2.576 6.723 -7.774 1.00 92.31 90 SER A CA 1
ATOM 748 C C . SER A 1 90 ? 2.653 6.352 -9.256 1.00 92.31 90 SER A C 1
ATOM 750 O O . SER A 1 90 ? 1.789 5.660 -9.793 1.00 92.31 90 SER A O 1
ATOM 752 N N . ALA A 1 91 ? 3.740 6.766 -9.914 1.00 91.25 91 ALA A N 1
ATOM 753 C CA . ALA A 1 91 ? 4.025 6.391 -11.301 1.00 91.25 91 ALA A CA 1
ATOM 754 C C . ALA A 1 91 ? 4.333 4.890 -11.473 1.00 91.25 91 ALA A C 1
ATOM 756 O O . ALA A 1 91 ? 4.206 4.361 -12.571 1.00 91.25 91 ALA A O 1
ATOM 757 N N . VAL A 1 92 ? 4.704 4.202 -10.387 1.00 92.25 92 VAL A N 1
ATOM 758 C CA . VAL A 1 92 ? 5.011 2.762 -10.391 1.00 92.25 92 VAL A CA 1
ATOM 759 C C . VAL A 1 92 ? 3.756 1.886 -10.357 1.00 92.25 92 VAL A C 1
ATOM 761 O O . VAL A 1 92 ? 3.857 0.668 -10.452 1.00 92.25 92 VAL A O 1
ATOM 764 N N . ARG A 1 93 ? 2.553 2.451 -10.190 1.00 93.81 93 ARG A N 1
ATOM 765 C CA . ARG A 1 93 ? 1.323 1.654 -10.146 1.00 93.81 93 ARG A CA 1
ATOM 766 C C . ARG A 1 93 ? 0.909 1.182 -11.535 1.00 93.81 93 ARG A C 1
ATOM 768 O O . ARG A 1 93 ? 0.702 1.988 -12.436 1.00 93.81 93 ARG A O 1
ATOM 775 N N . THR A 1 94 ? 0.653 -0.117 -11.657 1.00 94.62 94 THR A N 1
ATOM 776 C CA . THR A 1 94 ? 0.007 -0.716 -12.829 1.00 94.62 94 THR A CA 1
ATOM 777 C C . THR A 1 94 ? -1.437 -1.122 -12.522 1.00 94.62 94 THR A C 1
ATOM 779 O O . THR A 1 94 ? -1.790 -1.455 -11.388 1.00 94.62 94 THR A O 1
ATOM 782 N N . LEU A 1 95 ? -2.287 -1.082 -13.552 1.00 95.88 95 LEU A N 1
ATOM 783 C CA . LEU A 1 95 ? -3.641 -1.650 -13.543 1.00 95.88 95 LEU A CA 1
ATOM 784 C C . LEU A 1 95 ? -3.709 -2.999 -14.273 1.00 95.88 95 LEU A C 1
ATOM 786 O O . LEU A 1 95 ? -4.738 -3.666 -14.205 1.00 95.88 95 LEU A O 1
ATOM 790 N N . ASN A 1 96 ? -2.634 -3.398 -14.959 1.00 96.25 96 ASN A N 1
ATOM 791 C CA . ASN A 1 96 ? -2.509 -4.708 -15.582 1.00 96.25 96 ASN A CA 1
ATOM 792 C C . ASN A 1 96 ? -1.733 -5.645 -14.637 1.00 96.25 96 ASN A C 1
ATOM 794 O O . ASN A 1 96 ? -0.541 -5.407 -14.421 1.00 96.25 96 ASN A O 1
ATOM 798 N N . PRO A 1 97 ? -2.365 -6.688 -14.066 1.00 95.81 97 PRO A N 1
ATOM 799 C CA . PRO A 1 97 ? -1.686 -7.622 -13.172 1.00 95.81 97 PRO A CA 1
ATOM 800 C C . PRO A 1 97 ? -0.636 -8.487 -13.883 1.00 95.81 97 PRO A C 1
ATOM 802 O O . PRO A 1 97 ? 0.287 -8.948 -13.223 1.00 95.81 97 PRO A O 1
ATOM 805 N N . GLU A 1 98 ? -0.736 -8.691 -15.201 1.00 96.00 98 GLU A N 1
ATOM 806 C CA . GLU A 1 98 ? 0.244 -9.490 -15.959 1.00 96.00 98 GLU A CA 1
ATOM 807 C C . GLU A 1 98 ? 1.599 -8.786 -16.112 1.00 96.00 98 GLU A C 1
ATOM 809 O O . GLU A 1 98 ? 2.616 -9.431 -16.347 1.00 96.00 98 GLU A O 1
ATOM 814 N N . GLU A 1 99 ? 1.625 -7.463 -15.955 1.00 91.75 99 GLU A N 1
ATOM 815 C CA . GLU A 1 99 ? 2.839 -6.647 -16.035 1.00 91.75 99 GLU A CA 1
ATOM 816 C C . GLU A 1 99 ? 3.410 -6.299 -14.656 1.00 91.75 99 GLU A C 1
ATOM 818 O O . GLU A 1 99 ? 4.327 -5.488 -14.569 1.00 91.75 99 GLU A O 1
ATOM 823 N N . ALA A 1 100 ? 2.827 -6.815 -13.573 1.00 93.69 100 ALA A N 1
ATOM 824 C CA . ALA A 1 100 ? 3.207 -6.436 -12.222 1.00 93.69 100 ALA A CA 1
ATOM 825 C C . ALA A 1 100 ? 4.396 -7.259 -11.717 1.00 93.69 100 ALA A C 1
ATOM 827 O O . ALA A 1 100 ? 4.346 -8.487 -11.688 1.00 93.69 100 ALA A O 1
ATOM 828 N N . ASP A 1 101 ? 5.422 -6.573 -11.223 1.00 91.31 101 ASP A N 1
ATOM 829 C CA . ASP A 1 101 ? 6.547 -7.195 -10.521 1.00 91.31 101 ASP A CA 1
ATOM 830 C C . ASP A 1 101 ? 6.229 -7.410 -9.036 1.00 91.31 101 ASP A C 1
ATOM 832 O O . ASP A 1 101 ? 6.805 -8.273 -8.372 1.00 91.31 101 ASP A O 1
ATOM 836 N N . TRP A 1 102 ? 5.307 -6.608 -8.490 1.00 92.62 102 TRP A N 1
ATOM 837 C CA . TRP A 1 102 ? 4.906 -6.691 -7.093 1.00 92.62 102 TRP A CA 1
ATOM 838 C C . TRP A 1 102 ? 3.404 -6.490 -6.899 1.00 92.62 102 TRP A C 1
ATOM 840 O O . TRP A 1 102 ? 2.774 -5.633 -7.519 1.00 92.62 102 TRP A O 1
ATOM 850 N N . PHE A 1 103 ? 2.834 -7.268 -5.982 1.00 96.00 103 PHE A N 1
ATOM 851 C CA . PHE A 1 103 ? 1.418 -7.236 -5.641 1.00 96.00 103 PHE A CA 1
ATOM 852 C C . PHE A 1 103 ? 1.237 -6.722 -4.217 1.00 96.00 103 PHE A C 1
ATOM 854 O O . PHE A 1 103 ? 1.783 -7.286 -3.267 1.00 96.00 103 PHE A O 1
ATOM 861 N N . TYR A 1 104 ? 0.427 -5.677 -4.062 1.00 97.19 104 TYR A N 1
ATOM 862 C CA . TYR A 1 104 ? 0.169 -5.038 -2.778 1.00 97.19 104 TYR A CA 1
ATOM 863 C C . TYR A 1 104 ? -1.311 -5.134 -2.392 1.00 97.19 104 TYR A C 1
ATOM 865 O O . TYR A 1 104 ? -2.203 -4.8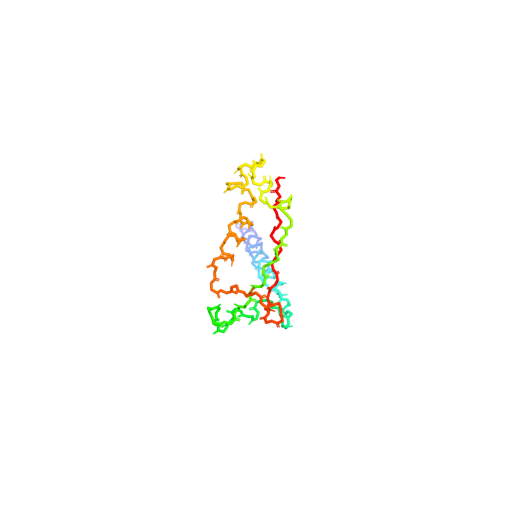14 -3.182 1.00 97.19 104 TYR A O 1
ATOM 873 N N . THR A 1 105 ? -1.577 -5.581 -1.162 1.00 97.00 105 THR A N 1
ATOM 874 C CA . THR A 1 105 ? -2.930 -5.826 -0.639 1.00 97.00 105 THR A CA 1
ATOM 875 C C . THR A 1 105 ? -3.183 -4.940 0.587 1.00 97.00 105 THR A C 1
ATOM 877 O O . THR A 1 105 ? -2.736 -5.293 1.675 1.00 97.00 105 THR A O 1
ATOM 880 N N . PRO A 1 106 ? -3.895 -3.805 0.443 1.00 95.31 106 PRO A N 1
ATOM 881 C CA . PRO A 1 106 ? -3.961 -2.766 1.472 1.00 95.31 106 PRO A CA 1
ATOM 882 C C . PRO A 1 106 ? -4.993 -3.076 2.566 1.00 95.31 106 PRO A C 1
ATOM 884 O O . PRO A 1 106 ? -6.158 -2.659 2.477 1.00 95.31 106 PRO A O 1
ATOM 887 N N . VAL A 1 107 ? -4.574 -3.794 3.610 1.00 95.25 107 VAL A N 1
ATOM 888 C CA . VAL A 1 107 ? -5.416 -4.151 4.766 1.00 95.25 107 VAL A CA 1
ATOM 889 C C . VAL A 1 107 ? -5.035 -3.293 5.962 1.00 95.25 107 VAL A C 1
ATOM 891 O O . VAL A 1 107 ? -3.903 -3.327 6.427 1.00 95.25 107 VAL A O 1
ATOM 894 N N . TYR A 1 108 ? -5.989 -2.537 6.501 1.00 93.69 108 TYR A N 1
ATOM 895 C CA . TYR A 1 108 ? -5.741 -1.706 7.678 1.00 93.69 108 TYR A CA 1
ATOM 896 C C . TYR A 1 108 ? -6.021 -2.508 8.948 1.00 93.69 108 TYR A C 1
ATOM 898 O O . TYR A 1 108 ? -7.025 -3.212 9.039 1.00 93.69 108 TYR A O 1
ATOM 906 N N . THR A 1 109 ? -5.156 -2.377 9.946 1.00 86.62 109 THR A N 1
ATOM 907 C CA . THR A 1 109 ? -5.323 -2.990 11.270 1.00 86.62 109 THR A CA 1
ATOM 908 C C . THR A 1 109 ? -5.377 -1.905 12.346 1.00 86.62 109 THR A C 1
ATOM 910 O O . THR A 1 109 ? -4.907 -0.785 12.130 1.00 86.62 109 THR A O 1
ATOM 913 N N . THR A 1 110 ? -5.991 -2.213 13.491 1.00 73.94 110 THR A N 1
ATOM 914 C CA . THR A 1 110 ? -6.136 -1.299 14.641 1.00 73.94 110 THR A CA 1
ATOM 915 C C . THR A 1 110 ? -5.650 -1.964 15.905 1.00 73.94 110 THR A C 1
ATOM 917 O O . THR A 1 110 ? -6.013 -3.153 16.064 1.00 73.94 110 THR A O 1
#